Protein AF-A0A2N5A201-F1 (afdb_monomer_lite)

pLDDT: mean 96.81, std 1.63, range [89.94, 98.69]

Structure (mmCIF, N/CA/C/O backbone):
data_AF-A0A2N5A201-F1
#
_entry.id   AF-A0A2N5A201-F1
#
loop_
_atom_site.group_PDB
_atom_site.id
_atom_site.type_symbol
_atom_site.label_atom_id
_atom_site.label_alt_id
_atom_site.label_comp_id
_atom_site.label_asym_id
_atom_site.label_entity_id
_atom_site.label_seq_id
_atom_site.pdbx_PDB_ins_code
_atom_site.Cartn_x
_atom_site.Cartn_y
_atom_site.Cartn_z
_atom_site.occupancy
_atom_site.B_iso_or_equiv
_atom_site.auth_seq_id
_atom_site.auth_comp_id
_atom_site.auth_asym_id
_atom_site.auth_atom_id
_atom_site.pdbx_PDB_model_num
ATOM 1 N N . TRP A 1 1 ? -8.116 -11.743 8.825 1.00 91.00 1 TRP A N 1
ATOM 2 C CA . TRP A 1 1 ? -8.269 -10.278 8.823 1.00 91.00 1 TRP A CA 1
ATOM 3 C C . TRP A 1 1 ? -8.980 -9.882 10.096 1.00 91.00 1 TRP A C 1
ATOM 5 O O . TRP A 1 1 ? -9.980 -10.507 10.416 1.00 91.00 1 TRP A O 1
ATOM 15 N N . CYS A 1 2 ? -8.400 -8.976 10.879 1.00 95.69 2 CYS A N 1
ATOM 16 C CA . CYS A 1 2 ? -8.903 -8.636 12.211 1.00 95.69 2 CYS A CA 1
ATOM 17 C C . CYS A 1 2 ? -9.928 -7.493 12.214 1.00 95.69 2 CYS A C 1
ATOM 19 O O . CYS A 1 2 ? -10.625 -7.319 13.205 1.00 95.69 2 CYS A O 1
ATOM 21 N N . GLY A 1 3 ? -10.040 -6.739 11.124 1.00 97.69 3 GLY A N 1
ATOM 22 C CA . GLY A 1 3 ? -10.703 -5.441 11.072 1.00 97.69 3 GLY A CA 1
ATOM 23 C C . GLY A 1 3 ? -9.731 -4.296 11.362 1.00 97.69 3 GLY A C 1
ATOM 24 O O . GLY A 1 3 ? -8.678 -4.500 11.978 1.00 97.69 3 GLY A O 1
ATOM 25 N N . VAL A 1 4 ? -10.094 -3.106 10.880 1.00 98.25 4 VAL A N 1
ATOM 26 C CA . VAL A 1 4 ? -9.419 -1.831 11.175 1.00 98.25 4 VAL A CA 1
ATOM 27 C C . VAL A 1 4 ? -10.439 -0.883 11.799 1.00 98.25 4 VAL A C 1
ATOM 29 O O . VAL A 1 4 ? -11.531 -0.748 11.251 1.00 98.25 4 VAL A O 1
ATOM 32 N N . THR A 1 5 ? -10.101 -0.198 12.889 1.00 97.94 5 THR A N 1
ATOM 33 C CA . THR A 1 5 ? -10.974 0.808 13.511 1.00 97.94 5 THR A CA 1
ATOM 34 C C . THR A 1 5 ? -10.287 2.170 13.564 1.00 97.94 5 THR A C 1
ATOM 36 O O . THR A 1 5 ? -9.297 2.371 14.260 1.00 97.94 5 THR A O 1
ATOM 39 N N . GLN A 1 6 ? -10.847 3.143 12.843 1.00 98.00 6 GLN A N 1
ATOM 40 C CA . GLN A 1 6 ? -10.372 4.523 12.837 1.00 98.00 6 GLN A CA 1
ATOM 41 C C . GLN A 1 6 ? -11.160 5.353 13.855 1.00 98.00 6 GLN A C 1
ATOM 43 O O . GLN A 1 6 ? -12.379 5.498 13.746 1.00 98.00 6 GLN A O 1
ATOM 48 N N . LEU A 1 7 ? -10.444 5.926 14.822 1.00 98.06 7 LEU A N 1
ATOM 49 C CA . LEU A 1 7 ? -11.016 6.663 15.950 1.00 98.06 7 LEU A CA 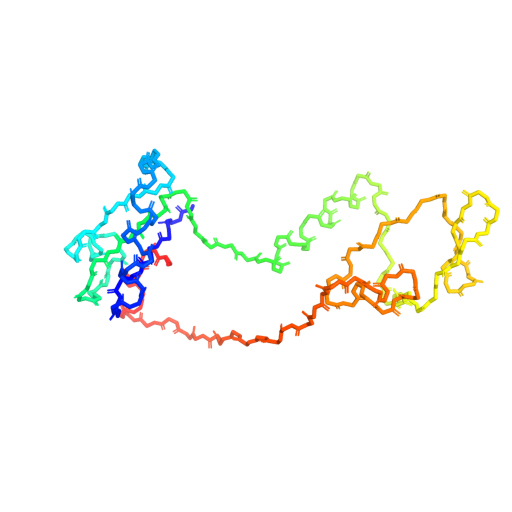1
ATOM 50 C C . LEU A 1 7 ? -11.226 8.149 15.634 1.00 98.06 7 LEU A C 1
ATOM 52 O O . LEU A 1 7 ? -10.365 8.793 15.029 1.00 98.06 7 LEU A O 1
ATOM 56 N N . GLY A 1 8 ? -12.344 8.701 16.105 1.00 97.38 8 GLY A N 1
ATOM 57 C CA . GLY A 1 8 ? -12.630 10.139 16.112 1.00 97.38 8 GLY A CA 1
ATOM 58 C C . GLY A 1 8 ? -12.117 10.808 17.386 1.00 97.38 8 GLY A C 1
ATOM 59 O O . GLY A 1 8 ? -12.909 11.330 18.164 1.00 97.38 8 GLY A O 1
ATOM 60 N N . TRP A 1 9 ? -10.809 10.731 17.636 1.00 96.38 9 TRP A N 1
ATOM 61 C CA . TRP A 1 9 ? -10.180 11.165 18.892 1.00 96.38 9 TRP A CA 1
ATOM 62 C C . TRP A 1 9 ? -10.040 12.693 19.031 1.00 96.38 9 TRP A C 1
ATOM 6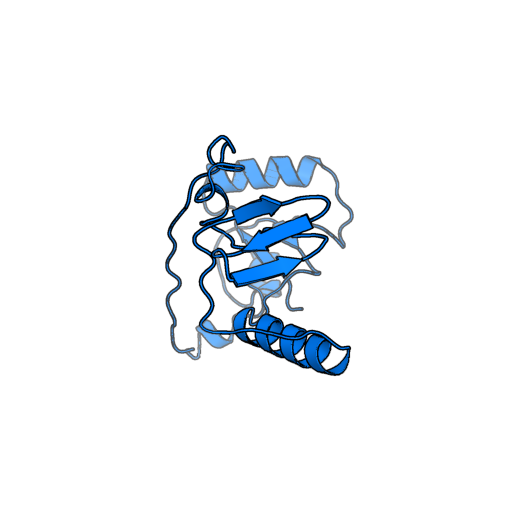4 O O . TRP A 1 9 ? -9.790 13.189 20.127 1.00 96.38 9 TRP A O 1
ATOM 74 N N . ASP A 1 10 ? -10.206 13.437 17.937 1.00 97.50 10 ASP A N 1
ATOM 75 C CA . ASP A 1 10 ? -10.254 14.901 17.905 1.00 97.50 10 ASP A CA 1
ATOM 76 C C . ASP A 1 10 ? -11.370 15.401 16.968 1.00 97.50 10 ASP A C 1
ATOM 78 O O . ASP A 1 10 ? -11.944 14.644 16.181 1.00 97.50 10 ASP A O 1
ATOM 82 N N . GLU A 1 11 ? -11.679 16.700 17.021 1.00 97.00 11 GLU A N 1
ATOM 83 C CA . GLU A 1 11 ? -12.733 17.303 16.189 1.00 97.00 11 GLU A CA 1
ATOM 84 C C . GLU A 1 11 ? -12.488 17.082 14.689 1.00 97.00 11 GLU A C 1
ATOM 86 O O . GLU A 1 11 ? -13.419 16.838 13.917 1.00 97.00 11 GLU A O 1
ATOM 91 N N . LYS A 1 12 ? -11.221 17.121 14.262 1.00 97.88 12 LYS A N 1
ATOM 92 C CA . LYS A 1 12 ? -10.833 16.984 12.856 1.00 97.88 12 LYS A CA 1
ATOM 93 C C . LYS A 1 12 ? -11.063 15.565 12.334 1.00 97.88 12 LYS A C 1
ATOM 95 O O . LYS A 1 12 ? -11.575 15.397 11.226 1.00 97.88 12 LYS A O 1
ATOM 100 N N . SER A 1 13 ? -10.663 14.546 13.087 1.00 97.44 13 SER A N 1
ATOM 101 C CA . SER A 1 13 ? -10.868 13.133 12.757 1.00 97.44 13 SER A CA 1
ATOM 102 C C . SER A 1 13 ? -12.343 12.759 12.844 1.00 97.44 13 SER A C 1
ATOM 104 O O . SER A 1 13 ? -12.846 12.135 11.910 1.00 97.44 13 SER A O 1
ATOM 106 N N . ALA A 1 14 ? -13.061 13.221 13.873 1.00 97.31 14 ALA A N 1
ATOM 107 C CA . ALA A 1 14 ? -14.501 13.018 14.005 1.00 97.31 14 ALA A CA 1
ATOM 108 C C . ALA A 1 14 ? -15.275 13.628 12.825 1.00 97.31 14 ALA A C 1
ATOM 110 O O . ALA A 1 14 ? -16.124 12.961 12.232 1.00 97.31 14 ALA A O 1
ATOM 111 N N . HIS A 1 15 ? -14.933 14.854 12.409 1.00 97.94 15 HIS A N 1
ATOM 112 C CA . HIS A 1 15 ? -15.552 15.497 11.248 1.00 97.94 15 HIS A CA 1
ATOM 113 C C . HIS A 1 15 ? -15.310 14.713 9.949 1.00 97.94 15 HIS A C 1
ATOM 115 O O . HIS A 1 15 ? -16.243 14.487 9.179 1.00 97.94 15 HIS A O 1
ATOM 121 N N . LYS A 1 16 ? -14.078 14.241 9.715 1.00 97.94 16 LYS A N 1
ATOM 122 C CA . LYS A 1 16 ? -13.760 13.394 8.552 1.00 97.94 16 LYS A CA 1
ATOM 123 C C . LYS A 1 16 ? -14.536 12.077 8.569 1.00 97.94 16 LYS A C 1
ATOM 125 O O . LYS A 1 16 ? -15.033 11.652 7.532 1.00 97.94 16 LYS A O 1
ATOM 130 N N . ILE A 1 17 ? -14.657 11.441 9.733 1.00 98.19 17 ILE A N 1
ATOM 131 C CA . ILE A 1 17 ? -15.441 10.211 9.892 1.00 98.19 17 ILE A CA 1
ATOM 132 C C . ILE A 1 17 ? -16.915 10.466 9.574 1.00 98.19 17 ILE A C 1
ATOM 134 O O . ILE A 1 17 ? -17.500 9.705 8.810 1.00 98.19 17 ILE A O 1
ATOM 138 N N . ALA A 1 18 ? -17.496 11.563 10.064 1.00 97.62 18 ALA A N 1
ATOM 139 C CA . ALA A 1 18 ? -18.875 11.931 9.747 1.00 97.62 18 ALA A CA 1
ATOM 140 C C . ALA A 1 18 ? -19.099 12.109 8.232 1.00 97.62 18 ALA A C 1
ATOM 142 O O . ALA A 1 18 ? -20.096 11.626 7.698 1.00 97.62 18 ALA A O 1
ATOM 143 N N . GLN A 1 19 ? -18.149 12.731 7.523 1.00 98.06 19 GLN A N 1
ATOM 144 C CA . GLN A 1 19 ? -18.197 12.850 6.060 1.00 98.06 19 GLN A CA 1
ATOM 145 C C . GLN A 1 19 ? -18.144 11.485 5.357 1.00 98.06 19 GLN A C 1
ATOM 147 O O . GLN A 1 19 ? -18.883 11.269 4.401 1.00 98.06 19 GLN A O 1
ATOM 152 N N . MET A 1 20 ? -17.309 10.552 5.830 1.00 97.56 20 MET A N 1
ATOM 153 C CA . MET A 1 20 ? -17.246 9.194 5.272 1.00 97.56 20 MET A CA 1
ATOM 154 C C . MET A 1 20 ? -18.539 8.411 5.520 1.00 97.56 20 MET A C 1
ATOM 156 O O . MET A 1 20 ? -19.024 7.728 4.622 1.00 97.56 20 MET A O 1
ATOM 160 N N . LEU A 1 21 ? -19.128 8.533 6.711 1.00 97.25 21 LEU A N 1
ATOM 161 C CA . LEU A 1 21 ? -20.380 7.857 7.059 1.00 97.25 21 LEU A CA 1
ATOM 162 C C . LEU A 1 21 ? -21.569 8.364 6.233 1.00 97.25 21 LEU A C 1
ATOM 164 O O . LEU A 1 21 ? -22.449 7.579 5.891 1.00 97.25 21 LEU A O 1
ATOM 168 N N . ALA A 1 22 ? -21.565 9.641 5.837 1.00 97.88 22 ALA A N 1
ATOM 169 C CA . ALA A 1 22 ? -22.591 10.212 4.964 1.00 97.88 22 ALA A CA 1
ATOM 170 C C . ALA A 1 22 ? -22.638 9.572 3.560 1.00 97.88 22 ALA A C 1
ATOM 172 O O . ALA A 1 22 ? -23.635 9.725 2.856 1.00 97.88 22 ALA A O 1
ATOM 173 N N . LEU A 1 23 ? -21.595 8.833 3.156 1.00 97.19 23 LEU A N 1
ATOM 174 C CA . LEU A 1 23 ? -21.573 8.085 1.895 1.00 97.19 23 LEU A CA 1
ATOM 175 C C . LEU A 1 23 ? -22.500 6.857 1.902 1.00 97.19 23 LEU A C 1
ATOM 177 O O . LEU A 1 23 ? -22.737 6.295 0.836 1.00 97.19 23 LEU A O 1
ATOM 181 N N . ASN A 1 24 ? -23.016 6.436 3.067 1.00 95.94 24 ASN A N 1
ATOM 182 C CA . ASN A 1 24 ? -23.893 5.267 3.224 1.00 95.94 24 ASN A CA 1
ATOM 183 C C . ASN A 1 24 ? -23.330 3.998 2.559 1.00 95.94 24 ASN A C 1
ATOM 185 O O . ASN A 1 24 ? -24.032 3.275 1.848 1.00 95.94 24 ASN A O 1
ATOM 189 N N . LEU A 1 25 ? -22.037 3.746 2.775 1.00 97.31 25 LEU A N 1
ATOM 190 C CA . LEU A 1 25 ? -21.380 2.541 2.282 1.00 97.31 25 LEU A CA 1
ATOM 191 C C . LEU A 1 25 ? -22.014 1.284 2.907 1.00 97.31 25 LEU A C 1
ATOM 193 O O . LEU A 1 25 ? -22.490 1.336 4.043 1.00 97.31 25 LEU A O 1
ATOM 197 N N . PRO A 1 26 ? -22.000 0.142 2.196 1.00 97.88 26 PRO A N 1
ATOM 198 C CA . PRO A 1 26 ? -22.408 -1.133 2.768 1.00 97.88 26 PRO A CA 1
ATOM 199 C C . PRO A 1 26 ? -21.672 -1.424 4.089 1.00 97.88 26 PRO A C 1
ATOM 201 O O . PRO A 1 26 ? -20.457 -1.204 4.150 1.00 97.88 26 PRO A O 1
ATOM 204 N N . PRO A 1 27 ? -22.351 -1.979 5.112 1.00 95.75 27 PRO A N 1
ATOM 205 C CA . PRO A 1 27 ? -21.735 -2.274 6.410 1.00 95.75 27 PRO A CA 1
ATOM 206 C C . PRO A 1 27 ? -20.507 -3.193 6.340 1.00 95.75 27 PRO A C 1
ATOM 208 O O . PRO A 1 27 ? -19.624 -3.089 7.187 1.00 95.75 27 PRO A O 1
ATOM 211 N N . ASP A 1 28 ? -20.421 -4.045 5.313 1.00 96.25 28 ASP A N 1
ATOM 212 C CA . ASP A 1 28 ? -19.265 -4.919 5.065 1.00 96.25 28 ASP A CA 1
ATOM 213 C C . ASP A 1 28 ? -18.000 -4.141 4.658 1.00 96.25 28 ASP A C 1
ATOM 215 O O . ASP A 1 28 ? -16.884 -4.644 4.798 1.00 96.25 28 ASP A O 1
ATOM 219 N N . ILE A 1 29 ? -18.165 -2.909 4.160 1.00 97.38 29 ILE A N 1
ATOM 220 C CA . ILE A 1 29 ? -17.072 -2.004 3.788 1.00 97.38 29 ILE A CA 1
ATOM 221 C C . ILE A 1 29 ? -16.715 -1.108 4.969 1.00 97.38 29 ILE A C 1
ATOM 223 O O . ILE A 1 29 ? -15.552 -1.066 5.370 1.00 97.38 29 ILE A O 1
ATOM 227 N N . ALA A 1 30 ? -17.697 -0.377 5.501 1.00 97.94 30 ALA A N 1
ATOM 228 C CA . ALA A 1 30 ? -17.480 0.567 6.586 1.00 97.94 30 ALA A CA 1
ATOM 229 C C . ALA A 1 30 ? -18.751 0.768 7.420 1.00 97.94 30 ALA A C 1
ATOM 231 O O . ALA A 1 30 ? -19.840 0.936 6.873 1.00 97.94 30 ALA A O 1
ATOM 232 N N . CYS A 1 31 ? -18.609 0.796 8.744 1.00 97.44 31 CYS A N 1
ATOM 233 C CA . CYS A 1 31 ? -19.726 0.967 9.672 1.00 97.44 31 CYS A CA 1
ATOM 234 C C . CYS A 1 31 ? -19.357 1.911 10.822 1.00 97.44 31 CYS A C 1
ATOM 236 O O . CYS A 1 31 ? -18.232 1.878 11.324 1.00 97.44 31 CYS A O 1
ATOM 238 N N . ALA A 1 32 ? -20.303 2.751 11.248 1.00 98.00 32 ALA A N 1
ATOM 239 C CA . ALA A 1 32 ? -20.138 3.589 12.432 1.00 98.00 32 ALA A CA 1
ATOM 240 C C . ALA A 1 32 ? -20.049 2.727 13.697 1.00 98.00 32 ALA A C 1
ATOM 242 O O . ALA A 1 32 ? -20.767 1.736 13.827 1.00 98.00 32 ALA A O 1
ATOM 243 N N . VAL A 1 33 ? -19.205 3.136 14.643 1.00 98.00 33 VAL A N 1
ATOM 244 C CA . VAL A 1 33 ? -19.065 2.469 15.941 1.00 98.00 33 VAL A CA 1
ATOM 245 C C . VAL A 1 33 ? -19.064 3.482 17.083 1.00 98.00 33 VAL A C 1
ATOM 247 O O . VAL A 1 33 ? -18.375 4.501 17.024 1.00 98.00 33 VAL A O 1
ATOM 250 N N . THR A 1 34 ? -19.839 3.213 18.133 1.00 98.06 34 THR A N 1
ATOM 251 C CA . THR A 1 34 ? -19.799 3.984 19.386 1.00 98.06 34 THR A CA 1
ATOM 252 C C . THR A 1 34 ? -18.544 3.651 20.192 1.00 98.06 34 THR A C 1
ATOM 254 O O . THR A 1 34 ? -17.863 2.666 19.906 1.00 98.06 34 THR A O 1
ATOM 257 N N . ALA A 1 35 ? -18.237 4.439 21.225 1.00 97.50 35 ALA A N 1
ATOM 258 C CA . ALA A 1 35 ? -17.106 4.156 22.110 1.00 97.50 35 ALA A CA 1
ATOM 259 C C . ALA A 1 35 ? -17.225 2.766 22.762 1.00 97.50 35 ALA A C 1
ATOM 261 O O . ALA A 1 35 ? -16.261 2.005 22.790 1.00 97.50 35 ALA A O 1
ATOM 262 N N . GLU A 1 36 ? -18.427 2.379 23.197 1.00 97.56 36 GLU A N 1
ATOM 263 C CA . GLU A 1 36 ? -18.693 1.064 23.788 1.00 97.56 36 GLU A CA 1
ATOM 264 C C . GLU A 1 36 ? -18.452 -0.067 22.778 1.00 97.56 36 GLU A C 1
ATOM 266 O O . GLU A 1 36 ? -17.856 -1.095 23.108 1.00 97.56 36 GLU A O 1
ATOM 271 N N . GLN A 1 37 ? -18.874 0.132 21.526 1.00 97.62 37 GLN A N 1
ATOM 272 C CA . GLN A 1 37 ? -18.637 -0.830 20.449 1.00 97.62 37 GLN A CA 1
ATOM 273 C C . GLN A 1 37 ? -17.148 -0.936 20.105 1.00 97.62 37 GLN A C 1
ATOM 275 O O . GLN A 1 37 ? -16.659 -2.046 19.893 1.00 97.62 37 GLN A O 1
ATOM 280 N N . VAL A 1 38 ? -16.411 0.181 20.110 1.00 97.69 38 VAL A N 1
ATOM 281 C CA . VAL A 1 38 ? -14.954 0.187 19.922 1.00 97.69 38 VAL A CA 1
ATOM 282 C C . VAL A 1 38 ? -14.272 -0.673 20.981 1.00 97.69 38 VAL A C 1
ATOM 284 O O . VAL A 1 38 ? -13.430 -1.493 20.618 1.00 97.69 38 VAL A O 1
ATOM 287 N N . VAL A 1 39 ? -14.652 -0.573 22.260 1.00 96.62 39 VAL A N 1
ATOM 288 C CA . VAL A 1 39 ? -14.071 -1.429 23.313 1.00 96.62 39 VAL A CA 1
ATOM 289 C C . VAL A 1 39 ? -14.355 -2.908 23.046 1.00 96.62 39 VAL A C 1
ATOM 291 O O . VAL A 1 39 ? -13.455 -3.742 23.154 1.00 96.62 39 VAL A O 1
ATOM 294 N N . GLY A 1 40 ? -15.585 -3.245 22.649 1.00 96.06 40 GLY A N 1
ATOM 295 C CA . GLY A 1 40 ? -15.965 -4.619 22.312 1.00 96.06 40 GLY A CA 1
ATOM 296 C C . GLY A 1 40 ? -15.172 -5.205 21.137 1.00 96.06 40 GLY A C 1
ATOM 297 O O . GLY A 1 40 ? -14.747 -6.362 21.197 1.00 96.06 40 GLY A O 1
ATOM 298 N N . LEU A 1 41 ? -14.947 -4.402 20.094 1.00 95.88 41 LEU A N 1
ATOM 299 C CA . LEU A 1 41 ? -14.235 -4.794 18.876 1.00 95.88 41 LEU A CA 1
ATOM 300 C C . LEU A 1 41 ? -12.721 -4.859 19.087 1.00 95.88 41 LEU A C 1
ATOM 302 O O . LEU A 1 41 ? -12.094 -5.888 18.839 1.00 95.88 41 LEU A O 1
ATOM 306 N N . THR A 1 42 ? -12.136 -3.760 19.558 1.00 95.69 42 THR A N 1
ATOM 307 C CA . THR A 1 42 ? -10.684 -3.595 19.687 1.00 95.69 42 THR A CA 1
ATOM 308 C C . THR A 1 42 ? -10.124 -4.290 20.921 1.00 95.69 42 THR A C 1
ATOM 310 O O . THR A 1 42 ? -8.953 -4.648 20.920 1.00 95.69 42 THR A O 1
ATOM 313 N N . GLY A 1 43 ? -10.933 -4.511 21.961 1.00 95.56 43 GLY A N 1
ATOM 314 C CA . GLY A 1 43 ? -10.506 -5.088 23.236 1.00 95.56 43 GLY A CA 1
ATOM 315 C C . GLY A 1 43 ? -9.799 -4.109 24.179 1.00 95.56 43 GLY A C 1
ATOM 316 O O . GLY A 1 43 ? -9.354 -4.525 25.249 1.00 95.56 43 GLY A O 1
ATOM 317 N N . VAL A 1 44 ? -9.710 -2.825 23.816 1.00 94.25 44 VAL A N 1
ATOM 318 C CA . VAL A 1 44 ? -9.113 -1.763 24.636 1.00 94.25 44 VAL A CA 1
ATOM 319 C C . VAL A 1 44 ? -10.052 -0.563 24.733 1.00 94.25 44 VAL A C 1
ATOM 321 O O . VAL A 1 44 ? -10.772 -0.246 23.790 1.00 94.25 44 VAL A O 1
ATOM 324 N N . ASP A 1 45 ? -10.046 0.112 25.881 1.00 95.19 45 ASP A N 1
ATOM 325 C CA . ASP A 1 45 ? -10.786 1.362 26.046 1.00 95.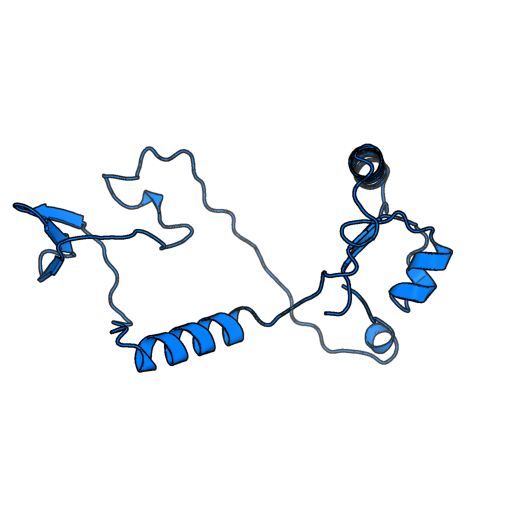19 45 ASP A CA 1
ATOM 326 C C . ASP A 1 45 ? -10.019 2.527 25.409 1.00 95.19 45 ASP A C 1
ATOM 328 O O . ASP A 1 45 ? -8.847 2.761 25.723 1.00 95.19 45 ASP A O 1
ATOM 332 N N . THR A 1 46 ? -10.687 3.226 24.495 1.00 93.50 46 THR A N 1
ATOM 333 C CA . THR A 1 46 ? -10.155 4.359 23.726 1.00 93.50 46 THR A CA 1
ATOM 334 C C . THR A 1 46 ? -10.867 5.676 24.051 1.00 93.50 46 THR A C 1
ATOM 336 O O . THR A 1 46 ? -10.424 6.729 23.596 1.00 93.50 46 THR A O 1
ATOM 339 N N . GLY A 1 47 ? -11.970 5.636 24.811 1.00 95.56 47 GLY A N 1
ATOM 340 C CA . GLY A 1 47 ? -12.770 6.808 25.174 1.00 95.56 47 GLY A CA 1
ATOM 341 C C . GLY A 1 47 ? -13.529 7.493 24.028 1.00 95.56 47 GLY A C 1
ATOM 342 O O . GLY A 1 47 ? -14.148 8.529 24.261 1.00 95.56 47 GLY A O 1
ATOM 343 N N . CYS A 1 48 ? -13.500 6.964 22.801 1.00 96.12 48 CYS A N 1
ATOM 344 C CA . CYS A 1 48 ? -14.166 7.579 21.651 1.00 96.12 48 CYS A CA 1
ATOM 345 C C . CYS A 1 48 ? -14.696 6.545 20.648 1.00 96.12 48 CYS A C 1
ATOM 347 O O . CYS A 1 48 ? -14.219 5.416 20.562 1.00 96.12 48 CYS A O 1
ATOM 349 N N . GLY A 1 49 ? -15.726 6.944 19.898 1.00 97.88 49 GLY A N 1
ATOM 350 C CA . GLY A 1 49 ? -16.246 6.175 18.769 1.00 97.88 49 GLY A CA 1
ATOM 351 C C . GLY A 1 49 ? -15.465 6.433 17.478 1.00 97.88 49 GLY A C 1
ATOM 352 O O . GLY A 1 49 ? -14.426 7.098 17.461 1.00 97.88 49 GLY A O 1
ATOM 353 N N . GLY A 1 50 ? -15.997 5.938 16.365 1.00 97.88 50 GLY A N 1
ATOM 354 C CA . GLY A 1 50 ? -15.390 6.134 15.057 1.00 97.88 50 GLY A CA 1
ATOM 355 C C . GLY A 1 50 ? -16.065 5.339 13.948 1.00 97.88 50 GLY A C 1
ATOM 356 O O . GLY A 1 50 ? -17.290 5.219 13.898 1.00 97.88 50 GLY A O 1
ATOM 357 N N . ILE A 1 51 ? -15.245 4.806 13.048 1.00 98.44 51 ILE A N 1
ATOM 358 C CA . ILE A 1 51 ? -15.665 3.972 11.921 1.00 98.44 51 ILE A CA 1
ATOM 359 C C . ILE A 1 51 ? -14.800 2.712 11.875 1.00 98.44 51 ILE A C 1
ATOM 361 O O . ILE A 1 51 ? -13.586 2.777 12.073 1.00 98.44 51 ILE A O 1
ATOM 365 N N . THR A 1 52 ? -15.423 1.564 11.631 1.00 98.31 52 THR A N 1
ATOM 366 C CA . THR A 1 52 ? -14.737 0.276 11.495 1.00 98.31 52 THR A CA 1
ATOM 367 C C . THR A 1 52 ? -14.847 -0.250 10.069 1.00 98.31 52 THR A C 1
ATOM 369 O O . THR A 1 52 ? -15.867 -0.046 9.408 1.00 98.31 52 THR A O 1
ATOM 372 N N . TYR A 1 53 ? -13.801 -0.935 9.613 1.00 98.19 53 TYR A N 1
ATOM 373 C CA . TYR A 1 53 ? -13.679 -1.581 8.309 1.00 98.19 53 TYR A CA 1
ATOM 374 C C . TYR A 1 53 ? -13.527 -3.095 8.538 1.00 98.19 53 TYR A C 1
ATOM 376 O O . TYR A 1 53 ? -12.406 -3.566 8.779 1.00 98.19 53 TYR A O 1
ATOM 384 N N . PRO A 1 54 ? -14.623 -3.880 8.511 1.00 97.00 54 PRO A N 1
ATOM 385 C CA . PRO A 1 54 ? -14.617 -5.266 8.994 1.00 97.00 54 PRO A CA 1
ATOM 386 C C . PRO A 1 54 ? -13.667 -6.195 8.231 1.00 97.00 54 PRO A C 1
ATOM 388 O O . PRO A 1 54 ? -13.012 -7.047 8.829 1.00 97.00 54 PRO A O 1
ATOM 391 N N . ALA A 1 55 ? -13.548 -6.007 6.914 1.00 96.44 55 ALA A N 1
ATOM 392 C CA . ALA A 1 55 ? -12.651 -6.790 6.064 1.00 96.44 55 ALA A CA 1
ATO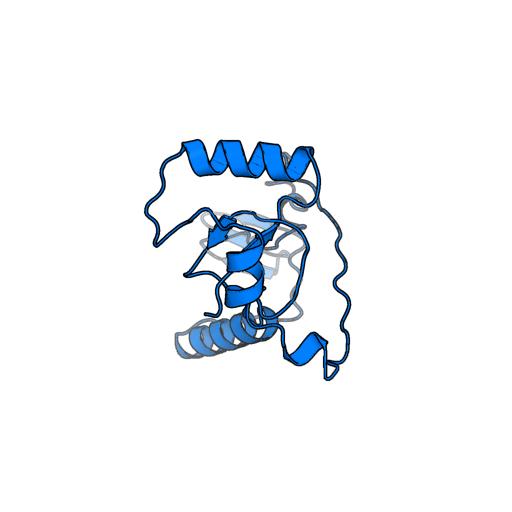M 393 C C . ALA A 1 55 ? -11.175 -6.345 6.139 1.00 96.44 55 ALA A C 1
ATOM 395 O O . ALA A 1 55 ? -10.307 -6.984 5.544 1.00 96.44 55 ALA A O 1
ATOM 396 N N . GLY A 1 56 ? -10.882 -5.251 6.850 1.00 97.50 56 GLY A N 1
ATOM 397 C CA . GLY A 1 56 ? -9.535 -4.716 7.004 1.00 97.50 56 GLY A CA 1
ATOM 398 C C . GLY A 1 56 ? -8.637 -5.572 7.898 1.00 97.50 56 GLY A C 1
ATOM 399 O O . GLY A 1 56 ? -9.041 -6.552 8.528 1.00 97.50 56 GLY A O 1
ATOM 400 N N . GLY A 1 57 ? -7.376 -5.183 7.993 1.00 97.06 57 GLY A N 1
ATOM 401 C CA . GLY A 1 57 ? -6.459 -5.726 8.980 1.00 97.06 57 GLY A CA 1
ATOM 402 C C . GLY A 1 57 ? -5.026 -5.383 8.637 1.00 97.06 57 GLY A C 1
ATOM 403 O O . GLY A 1 57 ? -4.755 -4.437 7.900 1.00 97.06 57 GLY A O 1
ATOM 404 N N . TRP A 1 58 ? -4.111 -6.191 9.150 1.00 97.12 58 TRP A N 1
ATOM 405 C CA . TRP A 1 58 ? -2.688 -6.055 8.893 1.00 97.12 58 TRP A CA 1
ATOM 406 C C . TRP A 1 58 ? -2.135 -7.318 8.233 1.00 97.12 58 TRP A C 1
ATOM 408 O O . TRP A 1 58 ? -2.694 -8.410 8.347 1.00 97.12 58 TRP A O 1
ATOM 418 N N . LEU A 1 59 ? -1.019 -7.147 7.536 1.00 97.62 59 LEU A N 1
ATOM 419 C CA . LEU A 1 59 ? -0.210 -8.213 6.958 1.00 97.62 59 LEU A CA 1
ATOM 420 C C . LEU A 1 59 ? 1.269 -7.849 7.114 1.00 97.62 59 LEU A C 1
ATOM 422 O O . LEU A 1 59 ? 1.591 -6.699 7.409 1.00 97.62 59 LEU A O 1
ATOM 426 N N . CYS A 1 60 ? 2.173 -8.806 6.904 1.00 97.88 60 CYS A N 1
ATOM 427 C CA . CYS A 1 60 ? 3.608 -8.533 6.830 1.00 97.88 60 CYS A CA 1
ATOM 428 C C . CYS A 1 60 ? 4.002 -8.219 5.372 1.00 97.88 60 CYS A C 1
ATOM 430 O O . CYS A 1 60 ? 4.123 -9.153 4.573 1.00 97.88 60 CYS A O 1
ATOM 432 N N . PRO A 1 61 ? 4.198 -6.940 4.982 1.00 97.75 61 PRO A N 1
ATOM 433 C CA . PRO A 1 61 ? 4.447 -6.586 3.583 1.00 97.75 61 PRO A CA 1
ATOM 434 C C . PRO A 1 61 ? 5.798 -7.103 3.087 1.00 97.75 61 PRO A C 1
ATOM 436 O O . PRO A 1 61 ? 5.912 -7.496 1.927 1.00 97.75 61 PRO A O 1
ATOM 439 N N . GLN A 1 62 ? 6.803 -7.168 3.968 1.00 98.12 62 GLN A N 1
ATOM 440 C CA . GLN A 1 62 ? 8.109 -7.744 3.652 1.00 98.12 62 GLN A CA 1
ATOM 441 C C . GLN A 1 62 ? 7.974 -9.218 3.253 1.00 98.12 62 GLN A C 1
ATOM 443 O O . GLN A 1 62 ? 8.472 -9.617 2.201 1.00 98.12 62 GLN A O 1
ATOM 448 N N . GLN A 1 63 ? 7.266 -10.009 4.065 1.00 98.44 63 GLN A N 1
ATOM 449 C CA . GLN A 1 63 ? 7.045 -11.425 3.784 1.00 98.44 63 GLN A CA 1
ATOM 450 C C . GLN A 1 63 ? 6.212 -11.606 2.515 1.00 98.44 63 GLN A C 1
ATOM 452 O O . GLN A 1 63 ? 6.625 -12.339 1.626 1.00 98.44 63 GLN A O 1
ATOM 457 N N . LEU A 1 64 ? 5.086 -10.896 2.388 1.00 98.62 64 LEU A N 1
ATOM 458 C CA . LEU A 1 64 ? 4.233 -10.976 1.201 1.00 98.62 64 LEU A CA 1
ATOM 459 C C . LEU A 1 64 ? 5.024 -10.706 -0.087 1.00 98.62 64 LEU A C 1
ATOM 461 O O . LEU A 1 64 ? 4.914 -11.461 -1.047 1.00 98.62 64 LEU A O 1
ATOM 465 N N . THR A 1 65 ? 5.845 -9.654 -0.098 1.00 98.38 65 THR A N 1
ATOM 466 C CA . THR A 1 65 ? 6.654 -9.289 -1.270 1.00 98.38 65 THR A CA 1
ATOM 467 C C . THR A 1 65 ? 7.658 -10.386 -1.622 1.00 98.38 65 THR A C 1
ATOM 469 O O . THR A 1 65 ? 7.770 -10.761 -2.789 1.00 98.38 65 THR A O 1
ATOM 472 N N . ALA A 1 66 ? 8.363 -10.931 -0.624 1.00 98.38 66 ALA A N 1
ATOM 473 C CA . ALA A 1 66 ? 9.326 -12.008 -0.836 1.00 98.38 66 ALA A CA 1
ATOM 474 C C . ALA A 1 66 ? 8.657 -13.276 -1.393 1.00 98.38 66 ALA A C 1
ATOM 476 O O . ALA A 1 66 ? 9.128 -13.833 -2.383 1.00 98.38 66 ALA A O 1
ATOM 477 N N . GLU A 1 67 ? 7.527 -13.685 -0.812 1.00 98.62 67 GLU A N 1
ATOM 478 C CA . GLU A 1 67 ? 6.783 -14.878 -1.233 1.00 98.62 67 GLU A CA 1
ATOM 479 C C . GLU A 1 67 ? 6.196 -14.727 -2.643 1.00 98.62 67 GLU A C 1
ATOM 481 O O . GLU A 1 67 ? 6.247 -15.658 -3.446 1.00 98.62 67 GLU A O 1
ATOM 486 N N . LEU A 1 68 ? 5.681 -13.543 -2.995 1.00 98.62 68 LEU A N 1
ATOM 487 C CA . LEU A 1 68 ? 5.167 -13.287 -4.342 1.00 98.62 68 LEU A CA 1
ATOM 488 C C . LEU A 1 68 ? 6.277 -13.309 -5.400 1.00 98.62 68 LEU A C 1
ATOM 490 O O . LEU A 1 68 ? 6.061 -13.854 -6.483 1.00 98.62 68 LEU A O 1
ATOM 494 N N . LEU A 1 69 ? 7.463 -12.768 -5.098 1.00 98.44 69 LEU A N 1
ATOM 495 C CA . LEU A 1 69 ? 8.622 -12.851 -5.994 1.00 98.44 69 LEU A CA 1
ATOM 496 C C . LEU A 1 69 ? 9.116 -14.292 -6.145 1.00 98.44 69 LEU A C 1
ATOM 498 O O . LEU A 1 69 ? 9.390 -14.723 -7.265 1.00 98.44 69 LEU A O 1
ATOM 502 N N . ALA A 1 70 ? 9.176 -15.052 -5.048 1.00 98.31 70 ALA A N 1
ATOM 503 C CA . ALA A 1 70 ? 9.534 -16.466 -5.080 1.00 98.31 70 ALA A CA 1
ATOM 504 C C . ALA A 1 70 ? 8.545 -17.267 -5.941 1.00 98.31 70 ALA A C 1
ATOM 506 O O . ALA A 1 70 ? 8.955 -18.003 -6.840 1.00 98.31 70 ALA A O 1
ATOM 507 N N . LEU A 1 71 ? 7.239 -17.060 -5.747 1.00 98.69 71 LEU A N 1
ATOM 508 C CA . LEU A 1 71 ? 6.201 -17.680 -6.567 1.00 98.69 71 LEU A CA 1
ATOM 509 C C . LEU A 1 71 ? 6.328 -17.282 -8.041 1.00 98.69 71 LEU A C 1
ATOM 511 O O . LEU A 1 71 ? 6.243 -18.140 -8.917 1.00 98.69 71 LEU A O 1
ATOM 515 N N . ALA A 1 72 ? 6.546 -16.003 -8.339 1.00 98.62 72 ALA A N 1
ATOM 516 C CA . ALA A 1 72 ? 6.725 -15.539 -9.709 1.00 98.62 72 ALA A CA 1
ATOM 517 C C . ALA A 1 72 ? 7.963 -16.166 -10.371 1.00 98.62 72 ALA A C 1
ATOM 519 O O . ALA A 1 72 ? 7.904 -16.515 -11.550 1.00 98.62 72 ALA A O 1
ATOM 520 N N . ALA A 1 73 ? 9.049 -16.392 -9.623 1.00 98.44 73 ALA A N 1
ATOM 521 C CA . ALA A 1 73 ? 10.236 -17.076 -10.136 1.00 98.44 73 ALA A CA 1
ATOM 522 C C . ALA A 1 73 ? 9.921 -18.515 -10.576 1.00 98.44 73 ALA A C 1
ATOM 524 O O . ALA A 1 73 ? 10.344 -18.934 -11.652 1.00 98.44 73 ALA A O 1
ATOM 525 N N . THR A 1 74 ? 9.068 -19.240 -9.836 1.00 98.38 74 THR A N 1
ATOM 526 C CA . THR A 1 74 ? 8.578 -20.570 -10.270 1.00 98.38 74 THR A CA 1
ATOM 527 C C . THR A 1 74 ? 7.741 -20.528 -11.553 1.00 98.38 74 THR A C 1
ATOM 529 O O . THR A 1 74 ? 7.528 -21.556 -12.191 1.00 98.38 74 THR A O 1
ATOM 532 N N . ARG A 1 75 ? 7.273 -19.338 -11.945 1.00 98.56 75 ARG A N 1
ATOM 533 C CA . ARG A 1 75 ? 6.459 -19.083 -13.140 1.00 98.56 75 ARG A CA 1
ATOM 534 C C . ARG A 1 75 ? 7.242 -18.394 -14.263 1.00 98.56 75 ARG A C 1
ATOM 536 O O . ARG A 1 75 ? 6.629 -17.927 -15.218 1.00 98.56 75 ARG A O 1
ATOM 543 N N . GLY A 1 76 ? 8.572 -18.338 -14.164 1.00 98.44 76 GLY A N 1
ATOM 544 C CA . GLY A 1 76 ? 9.450 -17.812 -15.214 1.00 98.44 76 GLY A CA 1
ATOM 545 C C . GLY A 1 76 ? 9.933 -16.375 -15.007 1.00 98.44 76 GLY A C 1
ATOM 546 O O . GLY A 1 76 ? 10.572 -15.824 -15.901 1.00 98.44 76 GLY A O 1
ATOM 547 N N . LEU A 1 77 ? 9.667 -15.748 -13.854 1.00 98.44 77 LEU A N 1
ATOM 548 C CA . LEU A 1 77 ? 10.294 -14.465 -13.529 1.00 98.44 77 LEU A CA 1
ATOM 549 C C . LEU A 1 77 ? 11.799 -14.655 -13.290 1.00 98.44 77 LEU A C 1
ATOM 551 O O . LEU A 1 77 ? 12.211 -15.397 -12.400 1.00 98.44 77 LEU A O 1
ATOM 555 N N . HIS A 1 78 ? 12.617 -13.904 -14.024 1.00 98.00 78 HIS A N 1
ATOM 556 C CA . HIS A 1 78 ? 14.048 -13.779 -13.761 1.00 98.00 78 HIS A CA 1
ATOM 557 C C . HIS A 1 78 ? 14.317 -12.480 -13.002 1.00 98.00 78 HIS A C 1
ATOM 559 O O . HIS A 1 78 ? 14.057 -11.392 -13.513 1.00 98.00 78 HIS A O 1
ATOM 565 N N . VAL A 1 79 ? 14.843 -12.590 -11.780 1.00 97.06 79 VAL A N 1
ATOM 566 C CA . VAL A 1 79 ? 15.152 -11.431 -10.933 1.00 97.06 79 VAL A CA 1
ATOM 567 C C . VAL A 1 79 ? 16.655 -11.176 -10.919 1.00 97.06 79 VAL A C 1
ATOM 569 O O . VAL A 1 79 ? 17.448 -12.075 -10.645 1.00 97.06 79 VAL A O 1
ATOM 572 N N . HIS A 1 80 ? 17.047 -9.930 -11.178 1.00 96.81 80 HIS A N 1
ATOM 573 C CA . HIS A 1 80 ? 18.430 -9.469 -11.087 1.00 96.81 80 HIS A CA 1
ATOM 574 C C . HIS A 1 80 ? 18.575 -8.497 -9.908 1.00 96.81 80 HIS A C 1
ATOM 576 O O . HIS A 1 80 ? 18.386 -7.292 -10.055 1.00 96.81 80 HIS A O 1
ATOM 582 N N . TYR A 1 81 ? 18.890 -9.025 -8.722 1.00 97.00 81 TYR A N 1
ATOM 583 C CA . TYR A 1 81 ? 19.217 -8.201 -7.553 1.00 97.00 81 TYR A CA 1
ATOM 584 C C . TYR A 1 81 ? 20.586 -7.526 -7.708 1.00 97.00 81 TYR A C 1
ATOM 586 O O . TYR A 1 81 ? 21.435 -7.994 -8.465 1.00 97.00 81 TYR A O 1
ATOM 594 N N . GLY A 1 82 ? 20.803 -6.422 -6.987 1.00 96.50 82 GLY A N 1
ATOM 595 C CA . GLY A 1 82 ? 22.041 -5.638 -7.093 1.00 96.50 82 GLY A CA 1
ATOM 596 C C . GLY A 1 82 ? 22.205 -4.918 -8.436 1.00 96.50 82 GLY A C 1
ATOM 597 O O . GLY A 1 82 ? 23.289 -4.431 -8.736 1.00 96.50 82 GLY A O 1
ATOM 598 N N . TYR A 1 83 ? 21.142 -4.853 -9.243 1.00 97.00 83 TYR A N 1
ATOM 599 C CA . TYR A 1 83 ? 21.131 -4.178 -10.534 1.00 97.00 83 TYR A CA 1
ATOM 600 C C . TYR A 1 83 ? 20.344 -2.870 -10.435 1.00 97.00 83 TYR A C 1
ATOM 602 O O . TYR A 1 83 ? 19.121 -2.850 -10.570 1.00 97.00 83 TYR A O 1
ATOM 610 N N . HIS A 1 84 ? 21.050 -1.777 -10.157 1.00 97.06 84 HIS A N 1
ATOM 611 C CA . HIS A 1 84 ? 20.469 -0.438 -10.161 1.00 97.06 84 HIS A CA 1
ATOM 612 C C . HIS A 1 84 ? 20.436 0.102 -11.595 1.00 97.06 84 HIS A C 1
ATOM 614 O O . HIS A 1 84 ? 21.479 0.196 -12.240 1.00 97.06 84 HIS A O 1
ATOM 620 N N . VAL A 1 85 ? 19.248 0.419 -12.112 1.00 97.12 85 VAL A N 1
ATOM 621 C CA . VAL A 1 85 ? 19.088 1.018 -13.445 1.00 97.12 85 VAL A CA 1
ATOM 622 C C . VAL A 1 85 ? 19.230 2.529 -13.314 1.00 97.12 85 VAL A C 1
ATOM 624 O O . VAL A 1 85 ? 18.346 3.184 -12.777 1.00 97.12 85 VAL A O 1
ATOM 627 N N . GLU A 1 86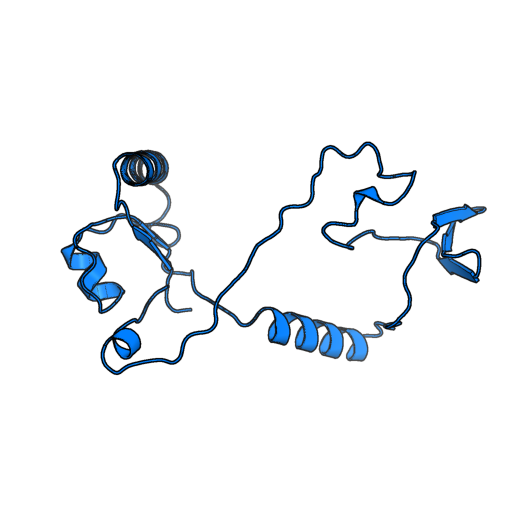 ? 20.338 3.067 -13.809 1.00 96.19 86 GLU A N 1
ATOM 628 C CA . GLU A 1 86 ? 20.678 4.494 -13.770 1.00 96.19 86 GLU A CA 1
ATOM 629 C C . GLU A 1 86 ? 20.301 5.203 -15.067 1.00 96.19 86 GLU A C 1
ATOM 631 O O . GLU A 1 86 ? 19.961 6.383 -15.068 1.00 96.19 86 GLU A O 1
ATOM 636 N N . THR A 1 87 ? 20.361 4.485 -16.191 1.00 96.50 87 THR A N 1
ATOM 637 C CA . THR A 1 87 ? 20.035 5.044 -17.501 1.00 96.50 87 THR A CA 1
ATOM 638 C C . THR A 1 87 ? 19.070 4.148 -18.249 1.00 96.50 87 THR A C 1
ATOM 640 O O . THR A 1 87 ? 19.163 2.918 -18.229 1.00 96.50 87 THR A O 1
ATOM 643 N N . LEU A 1 88 ? 18.145 4.809 -18.929 1.00 96.88 88 LEU A N 1
ATOM 644 C CA . LEU A 1 88 ? 17.152 4.200 -19.786 1.00 96.88 88 LEU A CA 1
ATOM 645 C C . LEU A 1 88 ? 17.128 5.001 -21.086 1.00 96.88 88 LEU A C 1
ATOM 647 O O . LEU A 1 88 ? 16.988 6.222 -21.049 1.00 96.88 88 LEU A O 1
ATOM 651 N N . SER A 1 89 ? 17.265 4.339 -22.228 1.00 96.62 89 SER A N 1
ATOM 652 C CA . SER A 1 89 ? 17.194 4.985 -23.541 1.00 96.62 89 SER A CA 1
ATOM 653 C C . SER A 1 89 ? 16.411 4.125 -24.521 1.00 96.62 89 SER A C 1
ATOM 655 O O . SER A 1 89 ? 16.539 2.903 -24.506 1.00 96.62 89 SER A O 1
ATOM 657 N N . ALA A 1 90 ? 15.614 4.756 -25.380 1.00 95.31 90 ALA A N 1
ATOM 658 C CA . ALA A 1 90 ? 14.991 4.057 -26.497 1.00 95.31 90 ALA A CA 1
ATOM 659 C C . ALA A 1 90 ? 16.060 3.719 -27.548 1.00 95.31 90 ALA A C 1
ATOM 661 O O . ALA A 1 90 ? 16.879 4.572 -27.894 1.00 95.31 90 ALA A O 1
ATOM 662 N N . GLU A 1 91 ? 16.047 2.488 -28.049 1.00 92.25 91 GLU A N 1
ATOM 663 C CA . GLU A 1 91 ? 16.969 2.000 -29.075 1.00 92.25 91 GLU A CA 1
ATOM 664 C C . GLU A 1 91 ? 16.202 1.104 -30.055 1.00 92.25 91 GLU A C 1
ATOM 666 O O . GLU A 1 91 ? 15.734 0.026 -29.689 1.00 92.25 91 GLU A O 1
ATOM 671 N N . GLY A 1 92 ? 16.050 1.561 -31.303 1.00 90.50 92 GLY A N 1
ATOM 672 C CA . GLY A 1 92 ? 15.243 0.863 -32.306 1.00 90.50 92 GLY A CA 1
ATOM 673 C C . GLY A 1 92 ? 13.777 0.740 -31.880 1.00 90.50 92 GLY A C 1
ATOM 674 O O . GLY A 1 92 ? 13.116 1.746 -31.626 1.00 90.50 92 GLY A O 1
ATOM 675 N N . ASP A 1 93 ? 13.281 -0.495 -31.816 1.00 93.25 93 ASP A N 1
ATOM 676 C CA . ASP A 1 93 ? 11.941 -0.861 -31.342 1.00 93.25 93 ASP A CA 1
ATOM 677 C C . ASP A 1 93 ? 11.908 -1.261 -29.853 1.00 93.25 93 ASP A C 1
ATOM 679 O O . ASP A 1 93 ? 10.884 -1.742 -29.367 1.00 93.25 93 ASP A O 1
ATOM 683 N N . GLY A 1 94 ? 13.008 -1.055 -29.120 1.00 96.88 94 GLY A N 1
ATOM 684 C CA . GLY A 1 94 ? 13.147 -1.460 -27.726 1.00 96.88 94 GLY A CA 1
ATOM 685 C C . GLY A 1 94 ? 13.791 -0.413 -26.820 1.00 96.88 94 GLY A C 1
ATOM 686 O O . GLY A 1 94 ? 13.871 0.782 -27.117 1.00 96.88 94 GLY A O 1
ATOM 687 N N . TRP A 1 95 ? 14.238 -0.895 -25.667 1.00 97.69 95 TRP A N 1
ATOM 688 C CA . TRP A 1 95 ? 14.813 -0.116 -24.582 1.00 97.69 95 TRP A CA 1
ATOM 689 C C . TRP A 1 95 ? 16.150 -0.693 -24.160 1.00 97.69 95 TRP A C 1
ATOM 691 O O . TRP A 1 95 ? 16.270 -1.892 -23.917 1.00 97.69 95 TRP A O 1
ATOM 701 N N . LEU A 1 96 ? 17.124 0.191 -23.990 1.00 97.62 96 LEU A N 1
ATOM 702 C CA . LEU A 1 96 ? 18.448 -0.119 -23.491 1.00 97.62 96 LEU A CA 1
ATOM 703 C C . LEU A 1 96 ? 18.585 0.389 -22.050 1.00 97.62 96 LEU A C 1
ATOM 705 O O . LEU A 1 96 ? 18.400 1.575 -21.769 1.00 97.62 96 LEU A O 1
ATOM 709 N N . LEU A 1 97 ? 18.903 -0.527 -21.137 1.00 97.31 97 LEU A N 1
ATOM 710 C CA . LEU A 1 97 ? 19.107 -0.276 -19.712 1.00 97.31 97 LEU A CA 1
ATOM 711 C C . LEU A 1 97 ? 20.609 -0.282 -19.430 1.00 97.31 97 LEU A C 1
ATOM 713 O O . LEU A 1 97 ? 21.298 -1.246 -19.783 1.00 97.31 97 LEU A O 1
ATOM 717 N N . ASN A 1 98 ? 21.117 0.777 -18.796 1.00 96.44 98 ASN A N 1
ATOM 718 C CA . ASN A 1 98 ? 22.535 0.937 -18.438 1.00 96.44 98 ASN A CA 1
ATOM 719 C C . ASN A 1 98 ? 23.519 0.685 -19.591 1.00 96.44 98 ASN A C 1
ATOM 721 O O . ASN A 1 98 ? 24.644 0.258 -19.353 1.00 96.44 98 ASN A O 1
ATOM 725 N N . GLN A 1 99 ? 23.093 0.894 -20.841 1.00 94.62 99 GLN A N 1
ATOM 726 C CA . GLN A 1 99 ? 23.873 0.564 -22.042 1.00 94.62 99 GLN A CA 1
ATOM 727 C C . GLN A 1 99 ? 24.310 -0.913 -22.137 1.00 94.62 99 GLN A C 1
ATOM 729 O O . GLN A 1 99 ? 25.276 -1.240 -22.820 1.00 94.62 99 GLN A O 1
ATOM 734 N N . GLN A 1 100 ? 23.623 -1.819 -21.435 1.00 95.12 100 GLN A N 1
ATOM 735 C CA . GLN A 1 100 ? 24.045 -3.215 -21.275 1.00 95.12 100 GLN A CA 1
ATOM 736 C C . GLN A 1 100 ? 22.963 -4.231 -21.631 1.00 95.12 100 GLN A C 1
ATOM 738 O O . GLN A 1 100 ? 23.285 -5.328 -22.084 1.00 95.12 100 GLN A O 1
ATOM 743 N N . ARG A 1 101 ? 21.690 -3.920 -21.370 1.00 95.44 101 ARG A N 1
ATOM 744 C CA . ARG A 1 101 ? 20.585 -4.876 -21.524 1.00 95.44 101 ARG A CA 1
ATOM 745 C C . ARG A 1 101 ? 19.487 -4.288 -22.385 1.00 95.44 101 ARG A C 1
ATOM 747 O O . ARG A 1 101 ? 19.021 -3.192 -22.094 1.00 95.44 101 ARG A O 1
ATOM 754 N N . ASN A 1 102 ? 19.065 -5.036 -23.400 1.00 96.50 102 ASN A N 1
ATOM 755 C CA . ASN A 1 102 ? 17.988 -4.637 -24.294 1.00 96.50 102 ASN A CA 1
ATOM 756 C C . ASN A 1 102 ? 16.699 -5.407 -23.967 1.00 96.50 102 ASN A C 1
ATOM 758 O O . ASN A 1 102 ? 16.730 -6.623 -23.761 1.00 96.50 102 ASN A O 1
ATOM 762 N N . HIS A 1 103 ? 15.578 -4.693 -23.909 1.00 97.75 103 HIS A N 1
ATOM 763 C CA . HIS A 1 103 ? 14.247 -5.253 -23.710 1.00 97.75 103 HIS A CA 1
ATOM 764 C C . HIS A 1 103 ? 13.231 -4.549 -24.613 1.00 97.75 103 HIS A C 1
ATOM 766 O O . HIS A 1 103 ? 13.257 -3.331 -24.749 1.00 97.75 103 HIS A O 1
ATOM 772 N N . GLN A 1 104 ? 12.276 -5.295 -25.171 1.00 97.62 104 GLN A N 1
ATOM 773 C CA . GLN A 1 104 ? 11.209 -4.719 -26.007 1.00 97.62 104 GLN A CA 1
ATOM 774 C C . GLN A 1 104 ? 10.254 -3.807 -25.222 1.00 97.62 104 GLN A C 1
ATOM 776 O O . GLN A 1 104 ? 9.677 -2.876 -25.772 1.00 97.62 104 GLN A O 1
ATOM 781 N N . ALA A 1 105 ? 10.081 -4.063 -23.925 1.00 97.31 105 ALA A N 1
ATOM 782 C CA . ALA A 1 105 ? 9.205 -3.288 -23.058 1.00 97.31 105 ALA A CA 1
ATOM 783 C C . ALA A 1 105 ? 9.825 -3.115 -21.670 1.00 97.31 105 ALA A C 1
ATOM 785 O O . ALA A 1 105 ? 10.525 -4.001 -21.174 1.00 97.31 105 ALA A O 1
ATOM 786 N N . VAL A 1 106 ? 9.528 -1.979 -21.037 1.00 97.56 106 VAL A N 1
ATOM 787 C CA . VAL A 1 106 ? 9.982 -1.626 -19.688 1.00 97.56 106 VAL A CA 1
ATOM 788 C C . VAL A 1 106 ? 8.797 -1.115 -18.879 1.00 97.56 106 VAL A C 1
ATOM 790 O O . VAL A 1 106 ? 8.005 -0.308 -19.363 1.00 97.56 106 VAL A O 1
ATOM 793 N N . VAL A 1 107 ? 8.697 -1.571 -17.630 1.00 98.12 107 VAL A N 1
ATOM 794 C CA . VAL A 1 107 ? 7.759 -1.042 -16.634 1.00 98.12 107 VAL A CA 1
ATOM 795 C C . VAL A 1 107 ? 8.563 -0.439 -15.492 1.00 98.12 107 VAL A C 1
ATOM 797 O O . VAL A 1 107 ? 9.365 -1.127 -14.862 1.00 98.12 107 VAL A O 1
ATOM 800 N N . LEU A 1 108 ? 8.335 0.843 -15.214 1.00 98.06 108 LEU A N 1
ATOM 801 C CA . LEU A 1 108 ? 8.929 1.523 -14.069 1.00 98.06 108 LEU A CA 1
ATOM 802 C C . LEU A 1 108 ? 8.012 1.360 -12.849 1.00 98.06 108 LEU A C 1
ATOM 804 O O . LEU A 1 108 ? 6.908 1.899 -12.812 1.00 98.06 108 LEU A O 1
ATOM 808 N N . ALA A 1 109 ? 8.471 0.589 -11.864 1.00 97.75 109 ALA A N 1
ATOM 809 C CA . ALA A 1 109 ? 7.765 0.309 -10.608 1.00 97.75 109 ALA A CA 1
ATOM 810 C C . ALA A 1 109 ? 8.692 0.493 -9.387 1.00 97.75 109 ALA A C 1
ATOM 812 O O . ALA A 1 109 ? 8.623 -0.248 -8.409 1.00 97.75 109 ALA A O 1
ATOM 813 N N . ASN A 1 110 ? 9.597 1.473 -9.457 1.00 97.38 110 ASN A N 1
ATOM 814 C CA . ASN A 1 110 ? 10.697 1.714 -8.514 1.00 97.38 110 ASN A CA 1
ATOM 815 C C . ASN A 1 110 ? 10.360 2.727 -7.397 1.00 97.38 110 ASN A C 1
ATOM 817 O O . ASN A 1 110 ? 11.246 3.387 -6.854 1.00 97.38 110 ASN A O 1
ATOM 821 N N . GLY A 1 111 ? 9.082 2.840 -7.027 1.00 97.50 111 GLY A N 1
ATOM 822 C CA . GLY A 1 111 ? 8.644 3.594 -5.850 1.00 97.50 111 GLY A CA 1
ATOM 823 C C . GLY A 1 111 ? 9.024 5.076 -5.896 1.00 97.50 111 GLY A C 1
ATOM 824 O O . GLY A 1 111 ? 8.703 5.773 -6.853 1.00 97.50 111 GLY A O 1
ATOM 825 N N . HIS A 1 112 ? 9.692 5.569 -4.849 1.00 97.38 112 HIS A N 1
ATOM 826 C CA . HIS A 1 112 ? 10.028 6.992 -4.737 1.00 97.38 112 HIS A CA 1
ATOM 827 C C . HIS A 1 112 ? 10.987 7.499 -5.823 1.00 97.38 112 HIS A C 1
ATOM 829 O O . HIS A 1 112 ? 10.993 8.692 -6.100 1.00 97.38 112 HIS A O 1
ATOM 835 N N . SER A 1 113 ? 11.750 6.598 -6.451 1.00 97.00 113 SER A N 1
ATOM 836 C CA . SER A 1 113 ? 12.754 6.914 -7.476 1.00 97.00 113 SER A CA 1
ATOM 837 C C . SER A 1 113 ? 12.145 6.994 -8.873 1.00 97.00 113 SER A C 1
ATOM 839 O O . SER A 1 113 ? 12.851 7.051 -9.877 1.00 97.00 113 SER A O 1
ATOM 841 N N . ILE A 1 114 ? 10.814 6.957 -8.977 1.00 97.69 114 ILE A N 1
ATOM 842 C CA . ILE A 1 114 ? 10.122 6.950 -10.265 1.00 97.69 114 ILE A CA 1
ATOM 843 C C . ILE A 1 114 ? 10.445 8.182 -11.114 1.00 97.69 114 ILE A C 1
ATOM 845 O O . ILE A 1 114 ? 10.399 8.081 -12.334 1.00 97.69 114 ILE A O 1
ATOM 849 N N . ALA A 1 115 ? 10.793 9.317 -10.501 1.00 96.62 115 ALA A N 1
ATOM 850 C CA . ALA A 1 115 ? 11.118 10.568 -11.188 1.00 96.62 115 ALA A CA 1
ATOM 851 C C . ALA A 1 115 ? 12.618 10.742 -11.504 1.00 96.62 115 ALA A C 1
ATOM 853 O O . ALA A 1 115 ? 12.998 11.768 -12.063 1.00 96.62 115 ALA A O 1
ATOM 854 N N . ASP A 1 116 ? 13.467 9.758 -11.188 1.00 95.75 116 ASP A N 1
ATOM 855 C CA . ASP A 1 116 ? 14.925 9.878 -11.355 1.00 95.75 116 ASP A CA 1
ATOM 856 C C . ASP A 1 116 ? 15.373 9.747 -12.827 1.00 95.75 116 ASP A C 1
ATOM 858 O O . ASP A 1 116 ? 16.505 10.090 -13.171 1.00 95.75 116 ASP A O 1
ATOM 862 N N . PHE A 1 117 ? 14.492 9.292 -13.726 1.00 96.81 117 PHE A N 1
ATOM 863 C CA . PHE A 1 117 ? 14.773 9.211 -15.161 1.00 96.81 117 PHE A CA 1
ATOM 864 C C . PHE A 1 117 ? 14.359 10.490 -15.892 1.00 96.81 117 PHE A C 1
ATOM 866 O O . PHE A 1 117 ? 13.316 11.078 -15.612 1.00 96.81 117 PHE A O 1
ATOM 873 N N . ALA A 1 118 ? 15.106 10.871 -16.931 1.00 95.19 118 ALA A N 1
ATOM 874 C CA . ALA A 1 118 ? 14.764 12.025 -17.769 1.00 95.19 118 ALA A CA 1
ATOM 875 C C . ALA A 1 118 ? 13.342 11.927 -18.365 1.00 95.19 118 ALA A C 1
ATOM 877 O O . ALA A 1 118 ? 12.645 12.931 -18.488 1.00 95.19 118 ALA A O 1
ATOM 878 N N . GLN A 1 119 ? 12.896 10.709 -18.686 1.00 95.94 119 GLN A N 1
ATOM 879 C CA . GLN A 1 119 ? 11.571 10.405 -19.228 1.00 95.94 119 GLN A CA 1
ATOM 880 C C . GLN A 1 119 ? 10.432 10.656 -18.231 1.00 95.94 119 GLN A C 1
ATOM 882 O O . GLN A 1 119 ? 9.295 10.864 -18.649 1.00 95.94 119 GLN A O 1
ATOM 887 N N . THR A 1 120 ? 10.714 10.617 -16.928 1.00 97.12 120 THR A N 1
ATOM 888 C CA . THR A 1 120 ? 9.717 10.695 -15.850 1.00 97.12 120 THR A CA 1
ATOM 889 C C . THR A 1 120 ? 9.951 11.859 -14.885 1.00 97.12 120 THR A C 1
ATOM 891 O O . THR A 1 120 ? 9.143 12.073 -13.985 1.00 97.12 120 THR A O 1
ATOM 894 N N . ALA A 1 121 ? 10.987 12.671 -15.104 1.00 96.88 121 ALA A N 1
ATOM 895 C CA . ALA A 1 121 ? 11.357 13.797 -14.244 1.00 96.88 121 ALA A CA 1
ATOM 896 C C . ALA A 1 121 ? 10.268 14.874 -14.091 1.00 96.88 121 ALA A C 1
ATOM 898 O O . ALA A 1 121 ? 10.263 15.614 -13.114 1.00 96.88 121 ALA A O 1
ATOM 899 N N . GLN A 1 122 ? 9.345 14.984 -15.052 1.00 97.69 122 GLN A N 1
ATOM 900 C CA . GLN A 1 122 ? 8.241 15.955 -15.010 1.00 97.69 122 GLN A CA 1
ATOM 901 C C . GLN A 1 122 ? 6.984 15.418 -14.305 1.00 97.69 122 GLN A C 1
ATOM 903 O O . GLN A 1 122 ? 5.974 16.120 -14.235 1.00 97.69 122 GLN A O 1
ATOM 908 N N . LEU A 1 123 ? 7.005 14.175 -13.807 1.00 97.81 123 LEU A N 1
ATOM 909 C CA . LEU A 1 123 ? 5.871 13.626 -13.069 1.00 97.81 123 LEU A CA 1
ATOM 910 C C . LEU A 1 123 ? 5.679 14.402 -11.754 1.00 97.81 123 LEU A C 1
ATOM 912 O O . LEU A 1 123 ? 6.648 14.607 -11.024 1.00 97.81 123 LEU A O 1
ATOM 916 N N . PRO A 1 124 ? 4.442 14.804 -11.405 1.00 97.19 124 PRO A N 1
ATOM 917 C CA . PRO A 1 124 ? 4.160 15.594 -10.207 1.00 97.19 124 PRO A CA 1
ATOM 918 C C . PRO A 1 124 ? 4.132 14.707 -8.950 1.00 97.19 124 PRO A C 1
ATOM 920 O O . PRO A 1 124 ? 3.109 14.574 -8.280 1.00 97.19 124 PRO A O 1
ATOM 923 N N . VAL A 1 125 ? 5.256 14.063 -8.650 1.00 97.25 125 VAL A N 1
ATOM 924 C CA . VAL A 1 125 ? 5.440 13.159 -7.509 1.00 97.25 125 VAL A CA 1
ATOM 925 C C . VAL A 1 125 ? 6.570 13.661 -6.620 1.00 97.25 125 VAL A C 1
ATOM 927 O O . VAL A 1 125 ? 7.510 14.296 -7.089 1.00 97.25 125 VAL A O 1
ATOM 930 N N . TYR A 1 126 ? 6.486 13.374 -5.324 1.00 95.88 126 TYR A N 1
ATOM 931 C CA . TYR A 1 126 ? 7.535 13.718 -4.370 1.00 95.88 126 TYR A CA 1
ATOM 932 C C . TYR A 1 126 ? 7.695 12.611 -3.317 1.00 95.88 126 TYR A C 1
ATOM 934 O O . TYR A 1 126 ? 6.699 12.016 -2.891 1.00 95.88 126 TYR A O 1
ATOM 942 N N . PRO A 1 127 ? 8.933 12.311 -2.888 1.00 96.31 127 PRO A N 1
ATOM 943 C CA . PRO A 1 127 ? 9.188 11.318 -1.856 1.00 96.31 127 PRO A CA 1
ATOM 944 C C . PRO A 1 127 ? 8.724 11.822 -0.485 1.00 96.31 127 PRO A C 1
ATOM 946 O O . PRO A 1 127 ? 8.954 12.975 -0.120 1.00 96.31 127 PRO A O 1
ATOM 949 N N . VAL A 1 128 ? 8.125 10.934 0.311 1.00 97.56 128 VAL A N 1
ATOM 950 C CA . VAL A 1 128 ? 7.791 11.199 1.717 1.00 97.56 128 VAL A CA 1
ATOM 951 C C . VAL A 1 128 ? 8.416 10.113 2.580 1.00 97.56 128 VAL A C 1
ATOM 953 O O . VAL A 1 128 ? 8.095 8.934 2.443 1.00 97.56 128 VAL A O 1
ATOM 956 N N . GLY A 1 129 ? 9.327 10.518 3.464 1.00 97.06 129 GLY A N 1
ATOM 957 C CA . GLY A 1 129 ? 9.932 9.628 4.448 1.00 97.06 129 GLY A CA 1
ATOM 958 C C . GLY A 1 129 ? 8.968 9.311 5.591 1.00 97.06 129 GLY A C 1
ATOM 959 O O . GLY A 1 129 ? 8.179 10.158 6.008 1.00 97.06 129 GLY A O 1
ATOM 960 N N . GLY A 1 130 ? 9.060 8.096 6.123 1.00 96.31 130 GLY A N 1
ATOM 961 C CA . GLY A 1 130 ? 8.289 7.650 7.278 1.00 96.31 130 GLY A CA 1
ATOM 962 C C . GLY A 1 130 ? 9.099 6.681 8.131 1.00 96.31 130 GLY A C 1
ATOM 963 O O . GLY A 1 130 ? 10.031 6.045 7.644 1.00 96.31 130 GLY A O 1
ATOM 964 N N . GLN A 1 131 ? 8.734 6.570 9.405 1.00 98.19 131 GLN A N 1
ATOM 965 C CA . GLN A 1 131 ? 9.353 5.646 10.350 1.00 98.19 131 GLN A CA 1
ATOM 966 C C . GLN A 1 131 ? 8.265 4.876 11.096 1.00 98.19 131 GLN A C 1
ATOM 968 O O . GLN A 1 131 ? 7.289 5.464 11.559 1.00 98.19 131 GLN A O 1
ATOM 973 N N . VAL A 1 132 ? 8.460 3.565 11.237 1.00 96.94 132 VAL A N 1
ATOM 974 C CA . VAL A 1 132 ? 7.605 2.680 12.034 1.00 96.94 132 VAL A CA 1
ATOM 975 C C . VAL A 1 132 ? 8.445 2.103 13.167 1.00 96.94 132 VAL A C 1
ATOM 977 O O . VAL A 1 132 ? 9.543 1.601 12.936 1.00 96.94 132 VAL A O 1
ATOM 980 N N . SER A 1 133 ? 7.941 2.190 14.396 1.00 97.44 133 SER A N 1
ATOM 981 C CA . SER A 1 133 ? 8.615 1.657 15.582 1.00 97.44 133 SER A CA 1
ATOM 982 C C . SER A 1 133 ? 8.175 0.224 15.859 1.00 97.44 133 SER A C 1
ATOM 984 O O . SER A 1 133 ? 6.990 -0.093 15.780 1.00 97.44 133 SER A O 1
ATOM 986 N N . HIS A 1 134 ? 9.118 -0.635 16.243 1.00 96.62 134 HIS A N 1
ATOM 987 C CA . HIS A 1 134 ? 8.815 -1.972 16.746 1.00 96.62 134 HIS A CA 1
ATOM 988 C C . HIS A 1 134 ? 8.755 -1.930 18.271 1.00 96.62 134 HIS A C 1
ATOM 990 O O . HIS A 1 134 ? 9.691 -1.464 18.919 1.00 96.62 134 HIS A O 1
ATOM 996 N N . ILE A 1 135 ? 7.658 -2.425 18.839 1.00 95.94 135 ILE A N 1
ATOM 997 C CA . ILE A 1 135 ? 7.456 -2.496 20.287 1.00 95.94 135 ILE A CA 1
ATOM 998 C C . ILE A 1 135 ? 7.173 -3.943 20.704 1.00 95.94 135 ILE A C 1
ATOM 1000 O O . ILE A 1 135 ? 6.491 -4.664 19.970 1.00 95.94 135 ILE A O 1
ATOM 1004 N N . PRO A 1 136 ? 7.675 -4.400 21.862 1.00 96.25 136 PRO A N 1
ATOM 1005 C CA . PRO A 1 136 ? 7.261 -5.680 22.413 1.00 96.25 136 PRO A CA 1
ATOM 1006 C C . PRO A 1 136 ? 5.802 -5.608 22.876 1.00 96.25 136 PRO A C 1
ATOM 1008 O O . PRO A 1 136 ? 5.312 -4.559 23.301 1.00 96.25 136 PRO A O 1
ATOM 1011 N N . THR A 1 137 ? 5.114 -6.748 22.842 1.00 96.31 137 THR A N 1
ATOM 1012 C CA . THR A 1 137 ? 3.787 -6.846 23.453 1.00 96.31 137 THR A CA 1
ATOM 1013 C C . THR A 1 137 ? 3.866 -6.801 24.982 1.00 96.31 137 THR A C 1
ATOM 1015 O O . THR A 1 137 ? 4.904 -7.077 25.584 1.00 96.31 137 THR A O 1
ATOM 1018 N N . THR A 1 138 ? 2.747 -6.466 25.618 1.00 96.44 138 THR A N 1
ATOM 1019 C CA . THR A 1 138 ? 2.552 -6.499 27.076 1.00 96.44 138 THR A CA 1
ATOM 1020 C C . THR A 1 138 ? 1.203 -7.154 27.385 1.00 96.44 138 THR A C 1
ATOM 1022 O O . THR A 1 138 ? 0.351 -7.181 26.497 1.00 96.44 138 THR A O 1
ATOM 1025 N N . PRO A 1 139 ? 0.932 -7.611 28.624 1.00 94.12 139 PRO A N 1
ATOM 1026 C CA . PRO A 1 139 ? -0.378 -8.172 28.976 1.00 94.12 139 PRO A CA 1
ATOM 1027 C C . PRO A 1 139 ? -1.566 -7.236 28.690 1.00 94.12 139 PRO A C 1
ATOM 1029 O O . PRO A 1 139 ? -2.668 -7.692 28.396 1.00 94.12 139 PRO A O 1
ATOM 1032 N N . ARG A 1 140 ? -1.352 -5.914 28.748 1.00 91.56 140 ARG A N 1
ATOM 1033 C CA . ARG A 1 140 ? -2.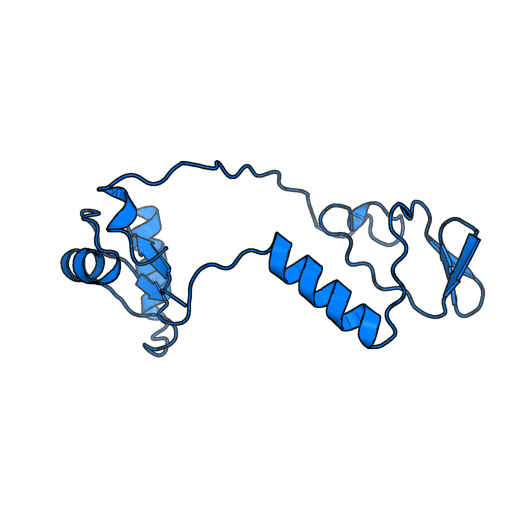378 -4.932 28.377 1.00 91.56 140 ARG A CA 1
ATOM 1034 C C . ARG A 1 140 ? -2.532 -4.826 26.860 1.00 91.56 140 ARG A C 1
ATOM 1036 O O . ARG A 1 140 ? -3.654 -4.780 26.373 1.00 91.56 140 ARG A O 1
ATOM 1043 N N . LEU A 1 141 ? -1.424 -4.808 26.116 1.00 92.38 141 LEU A N 1
ATOM 1044 C CA . LEU A 1 141 ? -1.461 -4.726 24.653 1.00 92.38 141 LEU A CA 1
ATOM 1045 C C . LEU A 1 141 ? -1.981 -6.018 24.010 1.00 92.38 141 LEU A C 1
ATOM 1047 O O . LEU A 1 141 ? -2.616 -5.954 22.967 1.00 92.38 141 LEU A O 1
ATOM 1051 N N . SER A 1 142 ? -1.798 -7.179 24.645 1.00 93.81 142 SER A N 1
ATOM 1052 C CA . SER A 1 142 ? -2.345 -8.449 24.152 1.00 93.81 142 SER A CA 1
ATOM 1053 C C . SER A 1 142 ? -3.874 -8.503 24.147 1.00 93.81 142 SER A C 1
ATOM 1055 O O . SER A 1 142 ? -4.441 -9.409 23.545 1.00 93.81 142 SER A O 1
ATOM 1057 N N . ALA A 1 143 ? -4.549 -7.556 24.808 1.00 94.62 143 ALA A N 1
ATOM 1058 C CA . ALA A 1 143 ? -5.995 -7.407 24.706 1.00 94.62 143 ALA A CA 1
ATOM 1059 C C . ALA A 1 143 ? -6.442 -6.804 23.361 1.00 94.62 143 ALA A C 1
ATOM 1061 O O . ALA A 1 143 ? -7.616 -6.946 23.022 1.00 94.62 143 ALA A O 1
ATOM 1062 N N . LEU A 1 144 ? -5.534 -6.162 22.608 1.00 95.44 144 LEU A N 1
ATOM 1063 C CA . LEU A 1 144 ? -5.821 -5.549 21.313 1.00 95.44 144 LEU A CA 1
ATOM 1064 C C . LEU A 1 144 ? -6.136 -6.621 20.259 1.00 95.44 144 LEU A C 1
ATOM 1066 O O . LEU A 1 144 ? -5.328 -7.514 20.004 1.00 95.44 144 LEU A O 1
ATOM 1070 N N . ARG A 1 145 ? -7.310 -6.521 19.631 1.00 94.50 145 ARG A N 1
ATOM 1071 C CA . ARG A 1 145 ? -7.825 -7.493 18.649 1.00 94.50 145 ARG A CA 1
ATOM 1072 C C . ARG A 1 145 ? -7.969 -6.932 17.244 1.00 94.50 145 ARG A C 1
ATOM 1074 O O . ARG A 1 145 ? -7.998 -7.721 16.308 1.00 94.50 145 ARG A O 1
ATOM 1081 N N . GLN A 1 146 ? -8.064 -5.613 17.098 1.00 93.62 146 GLN A N 1
ATOM 1082 C CA . GLN A 1 146 ? -8.137 -4.910 15.815 1.00 93.62 146 GLN A CA 1
ATOM 1083 C C . GLN A 1 146 ? -7.050 -3.845 15.742 1.00 93.62 146 GLN A C 1
ATOM 1085 O O . GLN A 1 146 ? -6.569 -3.397 16.783 1.00 93.62 146 GLN A O 1
ATOM 1090 N N . VAL A 1 147 ? -6.674 -3.466 14.521 1.00 89.94 147 VAL A N 1
ATOM 1091 C CA . VAL A 1 147 ? -5.690 -2.402 14.263 1.00 89.94 147 VAL A CA 1
ATOM 1092 C C . VAL A 1 147 ? -6.343 -1.056 13.999 1.00 89.94 147 VAL A C 1
ATOM 1094 O O . VAL A 1 147 ? -7.532 -1.038 13.612 1.00 89.94 147 VAL A O 1
#

Organism: Klebsiella variicola (NCBI:txid244366)

InterPro domains:
  IPR006076 FAD dependent oxidoreductase [PF01266] (2-139)
  IPR036188 FAD/NAD(P)-binding domain superfamily [G3DSA:3.50.50.60] (42-146)
  IPR036188 FAD/NAD(P)-binding domain superfamily [SSF51905] (29-139)

Secondary structure (DSSP, 8-state):
---EEEE--SHHHHHHHHHHHTT---TTT-EEE-HHHHHHHHSS--S--EEEETT-----HHHHHHHHHHHHHHTT----TT-----EEEETTEEEETTTEEES------GGGGGSSTTTTTSS--------------TTGGG----

Radius of gyration: 22.57 Å; chains: 1; bounding box: 48×38×61 Å

Sequence (147 aa):
WCGVTQLGWDEKSAHKIAQMLALNLPPDIACAVTAEQVVGLTGVDTGCGGITYPAGGWLCPQQLTAELLALAATRGLHVHYGYHVETLSAEGDGWLLNQQRNHQAVVLANGHSIADFAQTAQLPVYPVGGQVSHIPTTPRLSALRQV

Foldseek 3Di:
DLKAWQWPLDPVQQVVQVVVVVVVDDVQAKDWFAQVRCCVRFVDRPPTTGMIGRPDADDDVVVVVVVVQVVVVVVPDDDDPPDDFQAWDDDDCWIQTPVPDTDNDDDDPPPQCQLNYPVRVPPPDHDDDDDDDDDDDDPNNVSGRGD